Protein AF-A0A956LK00-F1 (afdb_monomer)

Radius of gyration: 15.95 Å; Cα contacts (8 Å, |Δi|>4): 72; chains: 1; bounding box: 56×20×30 Å

Sequence (85 aa):
MTESSAARITKLTGVYHADGGLLGELRYVVGKLRGQAHCALCDITHGRLREKPRFAAWRAALPVTLELFHLNERDESVSRVTGSR

Solvent-accessible surface area (backbone atoms only — not comparable to full-atom values): 5593 Å² total; per-residue (Å²): 133,85,78,76,81,70,85,77,84,70,65,46,79,48,71,34,83,40,78,78,64,103,43,86,70,54,53,60,67,51,59,80,74,60,86,77,78,89,37,67,63,50,65,58,36,50,48,85,76,48,73,27,69,68,40,54,53,52,59,71,67,46,99,42,55,76,48,77,34,33,58,76,67,49,51,74,76,56,44,76,76,63,68,91,124

pLDDT: mean 75.44, std 17.3, range [43.03, 96.56]

Structure (mmCIF, N/CA/C/O backbone):
data_AF-A0A956LK00-F1
#
_entry.id   AF-A0A956LK00-F1
#
loop_
_atom_site.group_PDB
_atom_site.id
_atom_site.type_symbol
_atom_site.label_atom_id
_atom_site.label_alt_id
_atom_site.label_comp_id
_atom_site.label_asym_id
_atom_site.label_entity_id
_atom_site.label_seq_id
_atom_site.pdbx_PDB_ins_code
_atom_site.Cartn_x
_atom_site.Cartn_y
_atom_site.Cartn_z
_atom_site.occupancy
_atom_site.B_iso_or_equiv
_atom_site.auth_seq_id
_atom_site.auth_comp_id
_atom_site.auth_asym_id
_atom_site.auth_atom_id
_atom_site.pdbx_PDB_model_num
ATOM 1 N N . MET A 1 1 ? -35.438 -10.260 13.874 1.00 43.03 1 MET A N 1
ATOM 2 C CA . MET A 1 1 ? -34.586 -10.377 12.673 1.00 43.03 1 MET A CA 1
ATOM 3 C C . MET A 1 1 ? -33.193 -9.938 13.082 1.00 43.03 1 MET A C 1
ATOM 5 O O . MET A 1 1 ? -32.982 -8.757 13.302 1.00 43.03 1 MET A O 1
ATOM 9 N N . THR A 1 2 ? -32.298 -10.884 13.351 1.00 51.50 2 THR A N 1
ATOM 10 C CA . THR A 1 2 ? -30.918 -10.602 13.764 1.00 51.50 2 THR A CA 1
ATOM 11 C C . THR A 1 2 ? -30.070 -10.408 12.514 1.00 51.50 2 THR A C 1
ATOM 13 O O . THR A 1 2 ? -29.694 -11.386 11.870 1.00 51.50 2 THR A O 1
ATOM 16 N N . GLU A 1 3 ? -29.809 -9.158 12.138 1.00 56.88 3 GLU A N 1
ATOM 17 C CA . GLU A 1 3 ? -28.773 -8.852 11.153 1.00 56.88 3 GLU A CA 1
ATOM 18 C C . GLU A 1 3 ? -27.412 -9.214 11.752 1.00 56.88 3 GLU A C 1
ATOM 20 O O . GLU A 1 3 ? -26.986 -8.672 12.773 1.00 56.88 3 GLU A O 1
ATOM 25 N N . SER A 1 4 ? -26.733 -10.171 11.123 1.00 63.22 4 SER A N 1
ATOM 26 C CA . SER A 1 4 ? -25.308 -10.379 11.338 1.00 63.22 4 SER A CA 1
ATOM 27 C C . SER A 1 4 ? -24.596 -9.140 10.802 1.00 63.22 4 SER A C 1
ATOM 29 O O . SER A 1 4 ? -24.587 -8.901 9.595 1.00 63.22 4 SER A O 1
ATOM 31 N N . SER A 1 5 ? -24.048 -8.319 11.697 1.00 67.81 5 SER A N 1
ATOM 32 C CA . SER A 1 5 ? -23.163 -7.224 11.308 1.00 67.81 5 SER A CA 1
ATOM 33 C C . SER A 1 5 ? -21.921 -7.834 10.661 1.00 67.81 5 SER A C 1
ATOM 35 O O . SER A 1 5 ? -21.023 -8.326 11.346 1.00 67.81 5 SER A O 1
ATOM 37 N N . ALA A 1 6 ? -21.904 -7.878 9.330 1.00 75.19 6 ALA A N 1
ATOM 38 C CA . ALA A 1 6 ? -20.735 -8.304 8.582 1.00 75.19 6 ALA A CA 1
ATOM 39 C C . ALA A 1 6 ? -19.578 -7.349 8.901 1.00 75.19 6 ALA A C 1
ATOM 41 O O . ALA A 1 6 ? -19.738 -6.126 8.861 1.00 75.19 6 ALA A O 1
ATOM 42 N N . ALA A 1 7 ? -18.409 -7.903 9.228 1.00 82.31 7 ALA A N 1
ATOM 43 C CA . ALA A 1 7 ? -17.220 -7.111 9.502 1.00 82.31 7 ALA A CA 1
ATOM 44 C C . ALA A 1 7 ? -16.932 -6.170 8.319 1.00 82.31 7 ALA A C 1
ATOM 46 O O . ALA A 1 7 ? -16.744 -6.611 7.184 1.00 82.31 7 ALA A O 1
ATOM 47 N N . ARG A 1 8 ? -16.914 -4.858 8.581 1.00 89.12 8 ARG A N 1
ATOM 48 C CA . ARG A 1 8 ? -16.602 -3.848 7.568 1.00 89.12 8 ARG A CA 1
ATOM 49 C C . ARG A 1 8 ? -15.088 -3.701 7.459 1.00 89.12 8 ARG A C 1
ATOM 51 O O . ARG A 1 8 ? -14.428 -3.356 8.435 1.00 89.12 8 ARG A O 1
ATOM 58 N N . ILE A 1 9 ? -14.550 -3.899 6.259 1.00 91.56 9 ILE A N 1
ATOM 59 C CA . ILE A 1 9 ? -13.159 -3.549 5.955 1.00 91.56 9 ILE A CA 1
ATOM 60 C C . ILE A 1 9 ? -13.060 -2.022 5.935 1.00 91.56 9 ILE A C 1
ATOM 62 O O . ILE A 1 9 ? -13.789 -1.365 5.195 1.00 91.56 9 ILE A O 1
ATOM 66 N N . THR A 1 10 ? -12.179 -1.457 6.757 1.00 93.81 10 THR A N 1
ATOM 67 C CA . THR A 1 10 ? -11.972 -0.001 6.868 1.00 93.81 10 THR A CA 1
ATOM 68 C C . THR A 1 10 ? -10.630 0.457 6.302 1.00 93.81 10 THR A C 1
ATOM 70 O O . THR A 1 10 ? -10.484 1.626 5.954 1.00 93.81 10 THR A O 1
ATOM 73 N N . LYS A 1 11 ? -9.655 -0.454 6.192 1.00 93.44 11 LYS A N 1
ATOM 74 C CA . LYS A 1 11 ? -8.296 -0.181 5.720 1.00 93.44 11 LYS A CA 1
ATOM 75 C C . LYS A 1 11 ? -7.653 -1.446 5.158 1.00 93.44 11 LYS A C 1
ATOM 77 O O . LYS A 1 11 ? -7.914 -2.544 5.646 1.00 93.44 11 LYS A O 1
ATOM 82 N N . LEU A 1 12 ? -6.792 -1.276 4.162 1.00 93.94 12 LEU A N 1
ATOM 83 C CA . LEU A 1 12 ? -5.860 -2.292 3.687 1.00 93.94 12 LEU A CA 1
ATOM 84 C C . LEU A 1 12 ? -4.438 -1.897 4.096 1.00 93.94 12 LEU A C 1
ATOM 86 O O . LEU A 1 12 ? -4.045 -0.740 3.955 1.00 93.94 12 LEU A O 1
ATOM 90 N N . THR A 1 13 ? -3.658 -2.864 4.569 1.00 93.06 13 THR A N 1
ATOM 91 C CA . THR A 1 13 ? -2.246 -2.669 4.915 1.00 93.06 13 THR A CA 1
ATOM 92 C C . THR A 1 13 ? -1.404 -3.682 4.152 1.00 93.06 13 THR A C 1
ATOM 94 O O . THR A 1 13 ? -1.646 -4.884 4.245 1.00 93.06 13 THR A O 1
ATOM 97 N N . GLY A 1 14 ? -0.433 -3.200 3.378 1.00 90.19 14 GLY A N 1
ATOM 98 C CA . GLY A 1 14 ? 0.530 -4.021 2.648 1.00 90.19 14 GLY A CA 1
ATOM 99 C C . GLY A 1 14 ? 1.943 -3.844 3.195 1.00 90.19 14 GLY A C 1
ATOM 100 O O . GLY A 1 14 ? 2.330 -2.749 3.599 1.00 90.19 14 GLY A O 1
ATOM 101 N N . VAL A 1 15 ? 2.721 -4.923 3.200 1.00 87.56 15 VAL A N 1
ATOM 102 C CA . VAL A 1 15 ? 4.102 -4.928 3.693 1.00 87.56 15 VAL A CA 1
ATOM 103 C C . VAL A 1 15 ? 5.023 -5.429 2.592 1.00 87.56 15 VAL A C 1
ATOM 105 O O . VAL A 1 15 ? 4.832 -6.519 2.053 1.00 87.56 15 VAL A O 1
ATOM 108 N N . TYR A 1 16 ? 6.026 -4.628 2.254 1.00 80.50 16 TYR A N 1
ATOM 109 C CA . TYR A 1 16 ? 7.074 -4.986 1.311 1.00 80.50 16 TYR A CA 1
ATOM 110 C C . TYR A 1 16 ? 8.203 -5.722 2.022 1.00 80.50 16 TYR A C 1
ATOM 112 O O . TYR A 1 16 ? 8.677 -5.267 3.059 1.00 80.50 16 TYR A O 1
ATOM 120 N N . HIS A 1 17 ? 8.709 -6.798 1.418 1.00 74.81 17 HIS A N 1
ATOM 121 C CA . HIS A 1 17 ? 9.926 -7.465 1.881 1.00 74.81 17 HIS A CA 1
ATOM 122 C C . HIS A 1 17 ? 11.159 -6.627 1.487 1.00 74.81 17 HIS A C 1
ATOM 124 O O . HIS A 1 17 ? 11.758 -6.772 0.415 1.00 74.81 17 HIS A O 1
ATOM 130 N N . ALA A 1 18 ? 11.433 -5.616 2.304 1.00 66.19 18 ALA A N 1
ATOM 131 C CA . ALA A 1 18 ? 12.261 -4.470 1.986 1.00 66.19 18 ALA A CA 1
ATOM 132 C C . ALA A 1 18 ? 12.747 -3.795 3.272 1.00 66.19 18 ALA A C 1
ATOM 134 O O . ALA A 1 18 ? 11.929 -3.595 4.161 1.00 66.19 18 ALA A O 1
ATOM 135 N N . ASP A 1 19 ? 14.016 -3.378 3.321 1.00 62.91 19 ASP A N 1
ATOM 136 C CA . ASP A 1 19 ? 14.513 -2.468 4.359 1.00 62.91 19 ASP A CA 1
ATOM 137 C C . ASP A 1 19 ? 14.453 -1.005 3.879 1.00 62.91 19 ASP A C 1
ATOM 139 O O 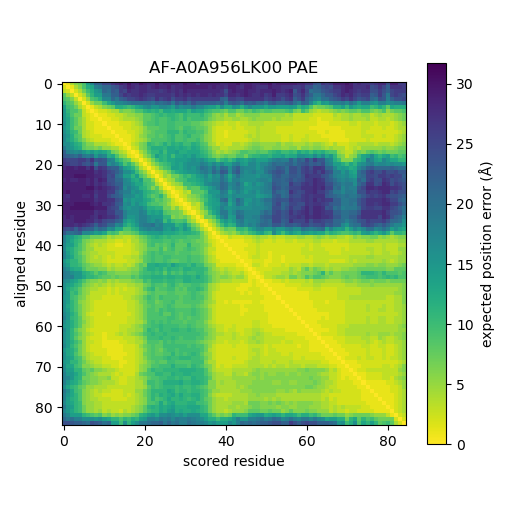. ASP A 1 19 ? 14.920 -0.675 2.783 1.00 62.91 19 ASP A O 1
ATOM 143 N N . GLY A 1 20 ? 13.837 -0.149 4.692 1.00 51.16 20 G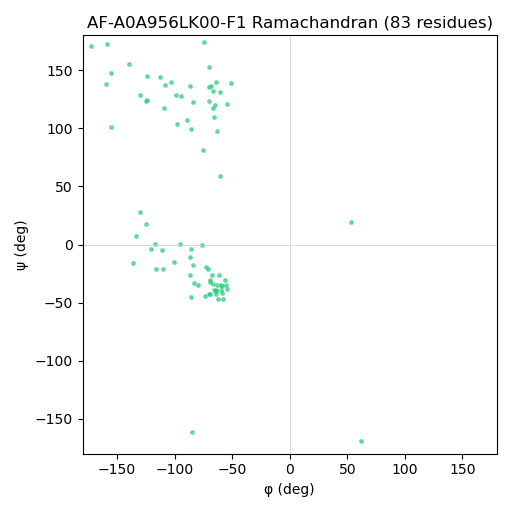LY A N 1
ATOM 144 C CA . GLY A 1 20 ? 13.710 1.294 4.554 1.00 51.16 20 GLY A CA 1
ATOM 145 C C . GLY A 1 20 ? 15.057 2.005 4.637 1.00 51.16 20 GLY A C 1
ATOM 146 O O . GLY A 1 20 ? 15.783 1.912 5.624 1.00 51.16 20 GLY A O 1
ATOM 147 N N . GLY A 1 21 ? 15.380 2.709 3.562 1.00 50.56 21 GLY A N 1
ATOM 148 C CA . GLY A 1 21 ? 16.570 3.520 3.328 1.00 50.56 21 GLY A CA 1
ATOM 149 C C . GLY A 1 21 ? 16.365 4.272 2.012 1.00 50.56 21 GLY A C 1
ATOM 150 O O . GLY A 1 21 ? 15.389 4.001 1.318 1.00 50.56 21 GLY A O 1
ATOM 151 N N . LEU A 1 22 ? 17.245 5.221 1.675 1.00 46.41 22 LEU A N 1
ATOM 152 C CA . LEU A 1 22 ? 17.181 6.172 0.542 1.00 46.41 22 LEU A CA 1
ATOM 153 C C . LEU A 1 22 ? 17.148 5.492 -0.860 1.00 46.41 22 LEU A C 1
ATOM 155 O O . LEU A 1 22 ? 18.030 5.659 -1.694 1.00 46.41 22 LEU A O 1
ATOM 159 N N . LEU A 1 23 ? 16.153 4.649 -1.110 1.00 48.47 23 LEU A N 1
ATOM 160 C CA . LEU A 1 23 ? 16.115 3.618 -2.149 1.00 48.47 23 LEU A CA 1
ATOM 161 C C . LEU A 1 23 ? 14.816 3.692 -2.967 1.00 48.47 23 LEU A C 1
ATOM 163 O O . LEU A 1 23 ? 14.377 2.696 -3.537 1.00 48.47 23 LEU A O 1
ATOM 167 N N . GLY A 1 24 ? 14.229 4.887 -3.077 1.00 49.38 24 GLY A N 1
ATOM 168 C CA . GLY A 1 24 ? 13.118 5.156 -3.997 1.00 49.38 24 GLY A CA 1
ATOM 169 C C . GLY A 1 24 ? 13.486 4.938 -5.472 1.00 49.38 24 GLY A C 1
ATOM 170 O O . GLY A 1 24 ? 12.625 4.556 -6.257 1.00 49.38 24 GLY A O 1
ATOM 171 N N . GLU A 1 25 ? 14.769 5.077 -5.835 1.00 47.16 25 GLU A N 1
ATOM 172 C CA . GLU A 1 25 ? 15.258 4.865 -7.211 1.00 47.16 25 GLU A CA 1
ATOM 173 C C . GLU A 1 25 ? 16.252 3.690 -7.364 1.00 47.16 25 GLU A C 1
ATOM 175 O O . GLU A 1 25 ? 16.385 3.128 -8.451 1.00 47.16 25 GLU A O 1
ATOM 180 N N . LEU A 1 26 ? 16.919 3.231 -6.293 1.00 51.16 26 LEU A N 1
ATOM 181 C CA . LEU A 1 26 ? 17.999 2.228 -6.394 1.00 51.16 26 LEU A CA 1
ATOM 182 C C . LEU A 1 26 ? 17.534 0.756 -6.431 1.00 51.16 26 LEU A C 1
ATOM 184 O O . LEU A 1 26 ? 18.300 -0.125 -6.836 1.00 51.16 26 LEU A O 1
ATOM 188 N N . ARG A 1 27 ? 16.295 0.442 -6.022 1.00 48.88 27 ARG A N 1
ATOM 189 C CA . ARG A 1 27 ? 15.840 -0.962 -5.890 1.00 48.88 27 ARG A CA 1
ATOM 190 C C . ARG A 1 27 ? 15.631 -1.684 -7.214 1.00 48.88 27 ARG A C 1
ATOM 192 O O . ARG A 1 27 ? 15.701 -2.912 -7.237 1.00 48.88 27 ARG A O 1
ATOM 199 N N . TYR A 1 28 ? 15.451 -0.959 -8.316 1.00 48.88 28 TYR A N 1
ATOM 200 C CA . TYR A 1 28 ? 15.373 -1.596 -9.629 1.00 48.88 28 TYR A CA 1
ATOM 201 C C . TYR A 1 28 ? 16.733 -2.171 -10.066 1.00 48.88 28 TYR A C 1
ATOM 203 O O . TYR A 1 28 ? 16.792 -3.218 -10.710 1.00 48.88 28 TYR A O 1
ATOM 211 N N . VAL A 1 29 ? 17.840 -1.535 -9.662 1.00 47.56 29 VAL A N 1
ATOM 212 C CA . VAL A 1 29 ? 19.200 -1.964 -10.031 1.00 47.56 29 VAL A CA 1
ATOM 213 C C . VAL A 1 29 ? 19.674 -3.136 -9.167 1.00 47.56 29 VAL A C 1
ATOM 215 O O . VAL A 1 29 ? 20.331 -4.045 -9.668 1.00 47.56 29 VAL A O 1
ATOM 218 N N . VAL A 1 30 ? 19.299 -3.184 -7.886 1.00 52.69 30 VAL A N 1
ATOM 219 C CA . VAL A 1 30 ? 19.795 -4.222 -6.964 1.00 52.69 30 VAL A CA 1
ATOM 220 C C . VAL A 1 30 ? 19.014 -5.543 -7.065 1.00 52.69 30 VAL A C 1
ATOM 222 O O . VAL A 1 30 ? 19.616 -6.611 -6.947 1.00 52.69 30 VAL A O 1
ATOM 225 N N . GLY A 1 31 ? 17.705 -5.506 -7.350 1.00 48.28 31 GLY A N 1
ATOM 226 C CA . GLY A 1 31 ? 16.868 -6.713 -7.434 1.00 48.28 31 GLY A CA 1
ATOM 227 C C . GLY A 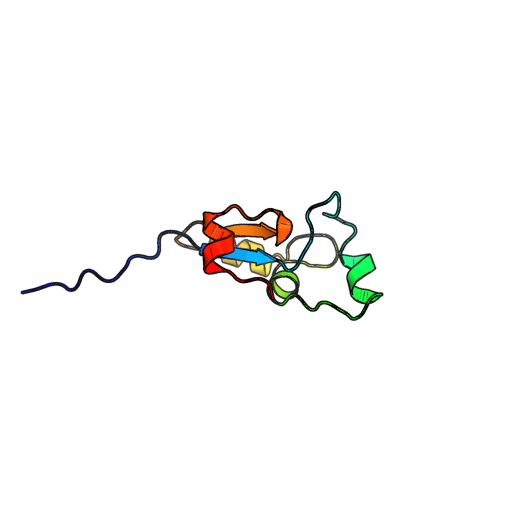1 31 ? 17.222 -7.643 -8.600 1.00 48.28 31 GLY A C 1
ATOM 228 O O . GLY A 1 31 ? 17.201 -8.862 -8.450 1.00 48.28 31 GLY A O 1
ATOM 229 N N . LYS A 1 32 ? 17.648 -7.086 -9.742 1.00 48.31 32 LYS A N 1
ATOM 230 C CA . LYS A 1 32 ? 18.080 -7.890 -10.897 1.00 48.31 32 LYS A CA 1
ATOM 231 C C . LYS A 1 32 ? 19.448 -8.564 -10.691 1.00 48.31 32 LYS A C 1
ATOM 233 O O . LYS A 1 32 ? 19.757 -9.517 -11.394 1.00 48.31 32 LYS A O 1
ATOM 238 N N . LEU A 1 33 ? 20.259 -8.086 -9.741 1.00 47.00 33 LEU A N 1
ATOM 239 C CA . LEU A 1 33 ? 21.642 -8.536 -9.532 1.00 47.00 33 LEU A CA 1
ATOM 240 C C . LEU A 1 33 ? 21.830 -9.532 -8.378 1.00 47.00 33 LEU A C 1
ATOM 242 O O . LEU A 1 33 ? 22.889 -10.146 -8.308 1.00 47.00 33 LEU A O 1
ATOM 246 N N . ARG A 1 34 ? 20.859 -9.707 -7.469 1.00 49.50 34 ARG A N 1
ATOM 247 C CA . ARG A 1 34 ? 21.086 -10.492 -6.235 1.00 49.50 34 ARG A CA 1
ATOM 248 C C . ARG A 1 34 ? 20.207 -11.717 -6.004 1.00 49.50 34 ARG A C 1
ATOM 250 O O . ARG A 1 34 ? 20.470 -12.416 -5.040 1.00 49.50 34 ARG A O 1
ATOM 257 N N . GLY A 1 35 ? 19.216 -12.017 -6.846 1.00 48.88 35 GLY A N 1
ATOM 258 C CA . GLY A 1 35 ? 18.585 -13.350 -6.901 1.00 48.88 35 GLY A CA 1
ATOM 259 C C . GLY A 1 35 ? 18.040 -13.955 -5.591 1.00 48.88 35 GLY A C 1
ATOM 260 O O . GLY A 1 35 ? 17.885 -15.170 -5.540 1.00 48.88 35 GLY A O 1
ATOM 261 N N . GLN A 1 36 ? 17.773 -13.170 -4.535 1.00 50.59 36 GLN A N 1
ATOM 262 C CA . GLN A 1 36 ? 17.487 -13.722 -3.196 1.00 50.59 36 GLN A CA 1
ATOM 263 C C . GLN A 1 36 ? 16.269 -13.134 -2.457 1.00 50.59 36 GLN A C 1
ATOM 265 O O . GLN A 1 36 ? 16.019 -13.524 -1.322 1.00 50.59 36 GLN A O 1
ATOM 270 N N . ALA A 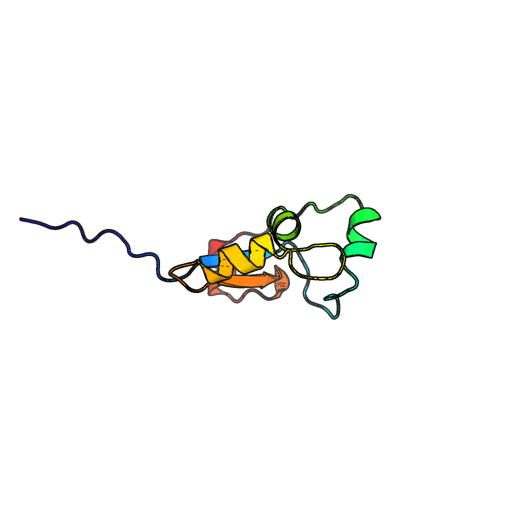1 37 ? 15.448 -12.276 -3.079 1.00 53.84 37 ALA A N 1
ATOM 271 C CA . ALA A 1 37 ? 14.150 -11.887 -2.507 1.00 53.84 37 ALA A CA 1
ATOM 272 C C . ALA A 1 37 ? 13.158 -11.424 -3.592 1.00 53.84 37 ALA A C 1
ATOM 274 O O . ALA A 1 37 ? 13.241 -10.293 -4.070 1.00 53.84 37 ALA A O 1
ATOM 275 N N . HIS A 1 38 ? 12.214 -12.289 -3.983 1.00 64.38 38 HIS A N 1
ATOM 276 C CA . HIS A 1 38 ? 11.083 -11.921 -4.845 1.00 64.38 38 HIS A CA 1
ATOM 277 C C . HIS A 1 38 ? 9.920 -11.448 -3.964 1.00 64.38 38 HIS A C 1
ATOM 279 O O . HIS A 1 38 ? 9.289 -12.237 -3.267 1.00 64.38 38 HIS A O 1
ATOM 285 N N . CYS A 1 39 ? 9.653 -10.147 -3.965 1.00 76.19 39 CYS A N 1
ATOM 286 C CA . CYS A 1 39 ? 8.544 -9.541 -3.235 1.00 76.19 39 CYS A CA 1
ATOM 287 C C . CYS A 1 39 ? 7.375 -9.335 -4.207 1.00 76.19 39 CYS A C 1
ATOM 289 O O . CYS A 1 39 ? 7.390 -8.391 -4.994 1.00 76.19 39 CYS A O 1
ATOM 291 N N . ALA A 1 40 ? 6.346 -10.186 -4.143 1.00 82.81 40 ALA A N 1
ATOM 292 C CA . ALA A 1 40 ? 5.213 -10.123 -5.076 1.00 82.81 40 ALA A CA 1
ATOM 293 C C . ALA A 1 40 ? 4.472 -8.771 -5.035 1.00 82.81 40 ALA A C 1
ATOM 295 O O . ALA A 1 40 ? 4.043 -8.266 -6.071 1.00 82.81 40 ALA A O 1
ATOM 296 N N . LEU A 1 41 ? 4.370 -8.145 -3.854 1.00 84.19 41 LEU A N 1
ATOM 297 C CA . LEU A 1 41 ? 3.793 -6.804 -3.717 1.00 84.19 41 LEU A CA 1
ATOM 298 C C . LEU A 1 41 ? 4.661 -5.752 -4.430 1.00 84.19 41 LEU A C 1
ATOM 300 O O . LEU A 1 41 ? 4.147 -4.887 -5.131 1.00 84.19 41 LEU A O 1
ATOM 304 N N . CYS A 1 42 ? 5.985 -5.877 -4.341 1.00 79.50 42 CYS A N 1
ATOM 305 C CA . CYS A 1 42 ? 6.925 -5.026 -5.064 1.00 79.50 42 CYS A CA 1
ATOM 306 C C . CYS A 1 42 ? 6.791 -5.219 -6.584 1.00 79.50 42 CYS A C 1
ATOM 308 O O . CYS A 1 42 ? 6.810 -4.235 -7.326 1.00 79.50 42 CYS A O 1
ATOM 310 N N . ASP A 1 43 ? 6.584 -6.461 -7.038 1.00 79.94 43 ASP A N 1
ATOM 311 C CA . ASP A 1 43 ? 6.388 -6.798 -8.451 1.00 79.94 43 ASP A CA 1
ATOM 312 C C . ASP A 1 43 ? 5.118 -6.162 -9.026 1.00 79.94 43 ASP A C 1
ATOM 314 O O . ASP A 1 43 ? 5.107 -5.767 -10.193 1.00 79.94 43 ASP A O 1
ATOM 318 N N . ILE A 1 44 ? 4.042 -6.023 -8.245 1.00 86.75 44 ILE A N 1
ATOM 319 C CA . ILE A 1 44 ? 2.810 -5.366 -8.711 1.00 86.75 44 ILE A CA 1
ATOM 320 C C . ILE A 1 44 ? 2.827 -3.843 -8.524 1.00 86.75 44 ILE A C 1
ATOM 322 O O . ILE A 1 44 ? 2.190 -3.151 -9.320 1.00 86.75 44 ILE A O 1
ATOM 326 N N . THR A 1 45 ? 3.594 -3.314 -7.564 1.00 83.19 45 THR A N 1
ATOM 327 C CA . THR A 1 45 ? 3.674 -1.868 -7.297 1.00 83.19 45 THR A CA 1
ATOM 328 C C . THR A 1 45 ? 4.707 -1.150 -8.168 1.00 83.19 45 THR A C 1
ATOM 330 O O . THR A 1 45 ? 4.403 -0.088 -8.709 1.00 83.19 45 THR A O 1
ATOM 333 N N . HIS A 1 46 ? 5.923 -1.681 -8.345 1.00 80.44 46 HIS A N 1
ATOM 334 C CA . HIS A 1 46 ? 7.039 -0.928 -8.940 1.00 80.44 46 HIS A CA 1
ATOM 335 C C . HIS A 1 46 ? 7.264 -1.216 -10.429 1.00 80.44 46 HIS A C 1
ATOM 337 O O . HIS A 1 46 ? 7.405 -2.356 -10.869 1.00 80.44 46 HIS A O 1
ATOM 343 N N . GLY A 1 47 ? 7.329 -0.152 -11.230 1.00 72.94 47 GLY A N 1
ATOM 344 C CA . GLY A 1 47 ? 7.908 -0.163 -12.571 1.00 72.94 47 GLY A CA 1
ATOM 345 C C . GLY A 1 47 ? 9.426 0.049 -12.533 1.00 72.94 47 GLY A C 1
ATOM 346 O O . GLY A 1 47 ? 10.065 -0.109 -11.500 1.00 72.94 47 GLY A O 1
ATOM 347 N N . ARG A 1 48 ? 10.018 0.442 -13.668 1.00 67.25 48 ARG A N 1
ATOM 348 C CA . ARG A 1 48 ? 11.478 0.649 -13.768 1.00 67.25 48 ARG A CA 1
ATOM 349 C C . ARG A 1 48 ? 12.003 1.850 -12.978 1.00 67.25 48 ARG A C 1
ATOM 351 O O . ARG A 1 48 ? 13.150 1.837 -12.560 1.00 67.25 48 ARG A O 1
ATOM 358 N N . LEU A 1 49 ? 11.177 2.886 -12.840 1.00 67.19 49 LEU A N 1
ATOM 359 C CA . LEU A 1 49 ? 11.562 4.186 -12.272 1.00 67.19 49 LEU A CA 1
ATOM 360 C C . LEU A 1 49 ? 10.527 4.743 -11.279 1.00 67.19 49 LEU A C 1
ATOM 362 O O . LEU A 1 49 ? 10.812 5.690 -10.566 1.00 67.19 49 LEU A O 1
ATOM 366 N N . ARG A 1 50 ? 9.298 4.211 -11.266 1.00 73.56 50 ARG A N 1
ATOM 367 C CA . ARG A 1 50 ? 8.170 4.740 -10.478 1.00 73.56 50 ARG A CA 1
ATOM 368 C C . ARG A 1 50 ? 7.098 3.679 -10.242 1.00 73.56 50 ARG A C 1
ATOM 370 O O . ARG A 1 50 ? 7.161 2.607 -10.847 1.00 73.56 50 ARG A O 1
ATOM 377 N N . GLU A 1 51 ? 6.100 3.997 -9.416 1.00 84.06 51 GLU A N 1
ATOM 378 C CA . GLU A 1 51 ? 4.873 3.200 -9.243 1.00 84.06 51 GLU A CA 1
ATOM 379 C C . GLU A 1 51 ? 4.225 2.880 -10.606 1.00 84.06 51 GLU A C 1
ATOM 381 O O . GLU A 1 51 ? 4.181 3.718 -11.516 1.00 84.06 51 GLU A O 1
ATOM 386 N N . LYS A 1 52 ? 3.736 1.648 -10.779 1.00 86.00 52 LYS A N 1
ATOM 387 C CA . LYS A 1 52 ? 3.039 1.233 -11.998 1.00 86.00 52 LYS A CA 1
ATOM 388 C C . LYS A 1 52 ? 1.716 2.002 -12.114 1.00 86.00 52 LYS A C 1
ATOM 390 O O . LYS A 1 52 ? 0.917 1.946 -11.180 1.00 86.00 52 LYS A O 1
ATOM 395 N N . PRO A 1 53 ? 1.391 2.597 -13.279 1.00 91.56 53 PRO A N 1
ATOM 396 C CA . PRO A 1 53 ? 0.123 3.309 -13.466 1.00 91.56 53 PRO A CA 1
ATOM 397 C C . PRO A 1 53 ? -1.114 2.460 -13.146 1.00 91.56 53 PRO A C 1
ATOM 399 O O . PRO A 1 53 ? -2.083 2.962 -12.588 1.00 91.56 53 PRO A O 1
ATOM 402 N N . ARG A 1 54 ? -1.067 1.152 -13.441 1.00 93.69 54 ARG A N 1
ATOM 403 C CA . ARG A 1 54 ? -2.150 0.213 -13.110 1.00 93.69 54 ARG A CA 1
ATOM 404 C C . ARG A 1 54 ? -2.366 0.072 -11.602 1.00 93.69 54 ARG A C 1
ATOM 406 O O . ARG A 1 54 ? -3.509 -0.007 -11.169 1.00 93.69 54 ARG A O 1
ATOM 413 N N . PHE A 1 55 ? -1.289 0.033 -10.821 1.00 92.50 55 PHE A N 1
ATOM 414 C CA . PHE A 1 55 ? -1.379 -0.043 -9.366 1.00 92.50 55 PHE A CA 1
ATOM 415 C C . PHE A 1 55 ? -1.896 1.277 -8.788 1.00 92.50 55 PHE A C 1
ATOM 417 O O . PHE A 1 55 ? -2.802 1.258 -7.964 1.00 92.50 55 PHE A O 1
ATOM 424 N N . ALA A 1 56 ? -1.411 2.415 -9.297 1.00 91.81 56 ALA A N 1
ATOM 425 C CA . ALA A 1 56 ? -1.909 3.735 -8.914 1.00 91.81 56 ALA A CA 1
ATOM 426 C C . ALA A 1 56 ? -3.420 3.887 -9.179 1.00 91.81 56 ALA A C 1
ATOM 428 O O . ALA A 1 56 ? -4.164 4.318 -8.301 1.00 91.81 56 ALA A O 1
ATOM 429 N N . ALA A 1 57 ? -3.886 3.479 -10.365 1.00 96.06 57 ALA A N 1
ATOM 430 C CA . ALA A 1 57 ? -5.302 3.511 -10.727 1.00 96.06 57 ALA A CA 1
ATOM 431 C C . ALA A 1 57 ? -6.149 2.578 -9.848 1.00 96.06 57 ALA A C 1
ATOM 433 O O . ALA A 1 57 ? -7.221 2.966 -9.393 1.00 96.06 57 ALA A O 1
ATOM 434 N N . TRP A 1 58 ? -5.654 1.368 -9.568 1.00 95.56 58 TRP A N 1
ATOM 435 C CA . TRP A 1 58 ? -6.312 0.442 -8.648 1.00 95.56 58 TRP A CA 1
ATOM 436 C C . TRP A 1 58 ? -6.404 1.018 -7.230 1.00 95.56 58 TRP A C 1
ATOM 438 O O . TRP A 1 58 ? -7.485 1.021 -6.651 1.00 95.56 58 TRP A O 1
ATOM 448 N N . ARG A 1 59 ? -5.306 1.575 -6.704 1.00 94.75 59 ARG A N 1
ATOM 449 C CA . ARG A 1 59 ? -5.248 2.220 -5.385 1.00 94.75 59 ARG A CA 1
ATOM 450 C C . ARG A 1 59 ? -6.240 3.377 -5.279 1.00 94.75 59 ARG A C 1
ATOM 452 O O . ARG A 1 59 ? -6.909 3.502 -4.262 1.00 94.75 59 ARG A O 1
ATOM 459 N N . ALA A 1 60 ? -6.359 4.193 -6.326 1.00 94.94 60 ALA A N 1
ATOM 460 C CA . ALA A 1 60 ? -7.313 5.300 -6.375 1.00 94.94 60 ALA A CA 1
ATOM 461 C C . ALA A 1 60 ? -8.782 4.840 -6.420 1.00 94.94 60 ALA A C 1
ATOM 463 O O . ALA A 1 60 ? -9.662 5.577 -5.988 1.00 94.94 60 ALA A O 1
ATOM 464 N N . ALA A 1 61 ? -9.048 3.635 -6.928 1.00 96.56 61 ALA A N 1
ATOM 465 C CA . ALA A 1 61 ? -10.388 3.059 -6.997 1.00 96.56 61 ALA A CA 1
ATOM 466 C C . ALA A 1 61 ? -10.807 2.318 -5.712 1.00 96.56 61 ALA A C 1
ATOM 468 O O . ALA A 1 61 ? -11.932 1.819 -5.637 1.00 96.56 61 ALA A O 1
ATOM 469 N N . LEU A 1 62 ? -9.926 2.204 -4.711 1.00 95.06 62 LEU A N 1
ATOM 470 C CA . LEU A 1 62 ? -10.254 1.521 -3.464 1.00 95.06 62 LEU A CA 1
ATOM 471 C C . LEU A 1 62 ? -11.264 2.336 -2.639 1.00 95.06 62 LEU A C 1
ATOM 473 O O . LEU A 1 62 ? -11.065 3.532 -2.432 1.00 95.06 62 LEU A O 1
ATOM 477 N N . PRO A 1 63 ? -12.303 1.693 -2.077 1.00 94.94 63 PRO A N 1
ATOM 478 C CA . PRO A 1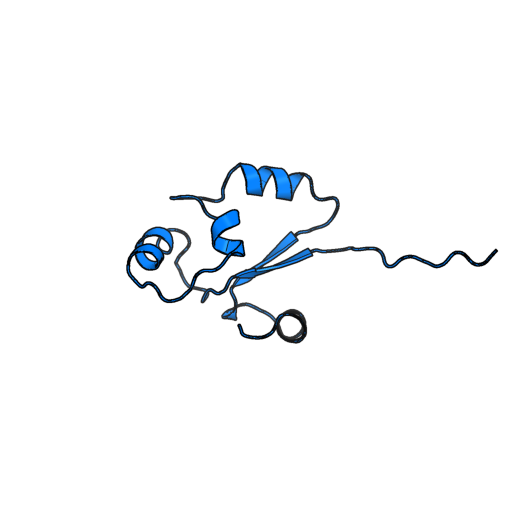 63 ? -13.249 2.355 -1.176 1.00 94.94 63 PRO A CA 1
ATOM 479 C C . PRO A 1 63 ? -12.672 2.588 0.232 1.00 94.94 63 PRO A C 1
ATOM 481 O O . PRO A 1 63 ? -13.366 3.093 1.111 1.00 94.94 63 PRO A O 1
ATOM 484 N N . VAL A 1 64 ? -11.427 2.166 0.466 1.00 95.19 64 VAL A N 1
ATOM 485 C CA . VAL A 1 64 ? -10.723 2.210 1.749 1.00 95.19 64 VAL A CA 1
ATOM 486 C C . VAL A 1 64 ? -9.275 2.625 1.533 1.00 95.19 64 VAL A C 1
ATOM 488 O O . VAL A 1 64 ? -8.701 2.391 0.468 1.00 95.19 64 VAL A O 1
ATOM 491 N N . THR A 1 65 ? -8.661 3.197 2.563 1.00 93.56 65 THR A N 1
ATOM 492 C CA . THR A 1 65 ? -7.247 3.579 2.522 1.00 93.56 65 THR A CA 1
ATOM 493 C C . THR A 1 65 ? -6.357 2.346 2.378 1.00 93.56 65 THR A C 1
ATOM 495 O O . THR A 1 65 ? -6.589 1.326 3.029 1.00 93.56 65 THR A O 1
ATOM 498 N N . LEU A 1 66 ? -5.315 2.463 1.555 1.00 93.75 66 LEU A N 1
ATOM 4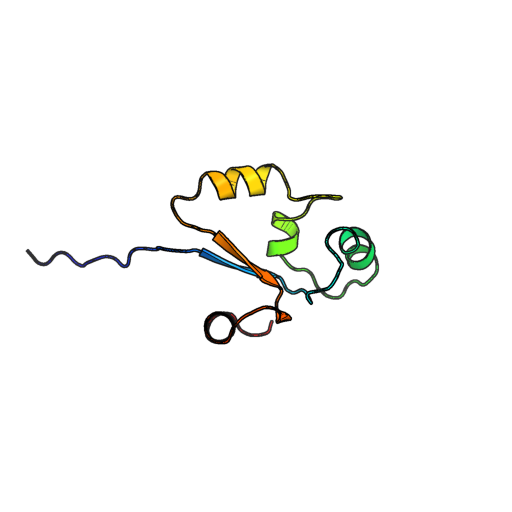99 C CA . LEU A 1 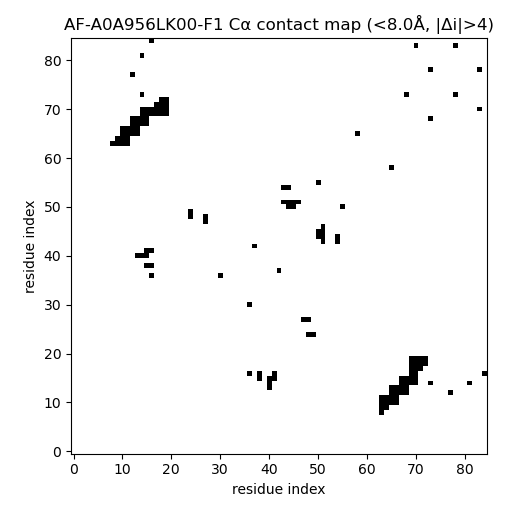66 ? -4.216 1.507 1.478 1.00 93.75 66 LEU A CA 1
ATOM 500 C C . LEU A 1 66 ? -2.955 2.136 2.076 1.00 93.75 66 LEU A C 1
ATOM 502 O O . LEU A 1 66 ? -2.442 3.114 1.533 1.00 93.75 66 LEU A O 1
ATOM 506 N N . GLU A 1 67 ? -2.448 1.552 3.157 1.00 91.75 67 GLU A N 1
ATOM 507 C CA . GLU A 1 67 ? -1.151 1.894 3.746 1.00 91.75 67 GLU A CA 1
ATOM 508 C C . GLU A 1 67 ? -0.112 0.840 3.376 1.00 91.75 67 GLU A C 1
ATOM 510 O O . GLU A 1 67 ? -0.396 -0.359 3.355 1.00 91.75 67 GLU A O 1
ATOM 515 N N . LEU A 1 68 ? 1.100 1.290 3.072 1.00 87.94 68 LEU A N 1
ATOM 516 C CA . LEU A 1 68 ? 2.175 0.440 2.588 1.00 87.94 68 LEU A CA 1
ATOM 517 C C . LEU A 1 68 ? 3.432 0.702 3.413 1.00 87.94 68 LEU A C 1
ATOM 519 O O . LEU A 1 68 ? 3.844 1.851 3.539 1.00 87.94 68 LEU A O 1
ATOM 523 N N . PHE A 1 69 ? 4.034 -0.361 3.940 1.00 85.00 69 PHE A N 1
ATOM 524 C CA . PHE A 1 69 ? 5.206 -0.290 4.814 1.00 85.00 69 PHE A CA 1
ATOM 525 C C . PHE A 1 69 ? 6.351 -1.132 4.254 1.00 85.00 69 PHE A C 1
ATOM 527 O O . PHE A 1 69 ? 6.118 -2.217 3.714 1.00 85.00 69 PHE A O 1
ATOM 534 N N . HIS A 1 70 ? 7.595 -0.686 4.424 1.00 83.31 70 HIS A N 1
ATOM 535 C CA . HIS A 1 70 ? 8.736 -1.598 4.360 1.00 83.31 70 HIS A CA 1
ATOM 536 C C . HIS A 1 70 ? 8.743 -2.519 5.592 1.00 83.31 70 HIS A C 1
ATOM 538 O O . HIS A 1 70 ? 8.222 -2.166 6.650 1.00 83.31 70 HIS A O 1
ATOM 544 N N . LEU A 1 71 ? 9.319 -3.716 5.469 1.00 83.25 71 LEU A N 1
ATOM 545 C CA . LEU A 1 71 ? 9.303 -4.752 6.508 1.00 83.25 71 LEU A CA 1
ATOM 546 C C . LEU A 1 71 ? 9.845 -4.244 7.853 1.00 83.25 71 LEU A C 1
ATOM 548 O O . LEU A 1 71 ? 9.309 -4.599 8.905 1.00 83.25 71 LEU A O 1
ATOM 552 N N . ASN A 1 72 ? 10.885 -3.414 7.809 1.00 79.56 72 ASN A N 1
ATOM 553 C CA . ASN A 1 72 ? 11.555 -2.816 8.965 1.00 79.56 72 ASN A CA 1
ATOM 554 C C . ASN A 1 72 ? 10.912 -1.503 9.459 1.00 79.56 72 ASN A C 1
ATOM 556 O O . ASN A 1 72 ? 11.268 -1.030 10.531 1.00 79.56 72 ASN A O 1
ATOM 560 N N . GLU A 1 73 ? 9.986 -0.913 8.700 1.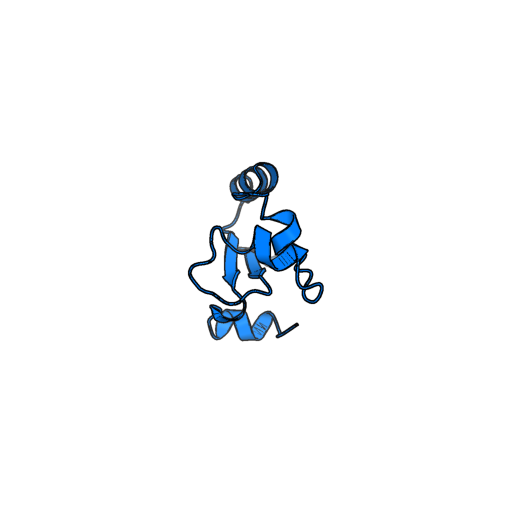00 82.88 73 GLU A N 1
ATOM 561 C CA . GLU A 1 73 ? 9.274 0.328 9.053 1.00 82.88 73 GLU A CA 1
ATOM 562 C C . GLU A 1 73 ? 7.920 0.057 9.726 1.00 82.88 73 GLU A C 1
ATOM 564 O O . GLU A 1 73 ? 7.183 0.984 10.058 1.00 82.88 73 GLU A O 1
ATOM 569 N N . ARG A 1 74 ? 7.562 -1.217 9.911 1.00 87.44 74 ARG A N 1
ATOM 570 C CA . ARG A 1 74 ? 6.310 -1.607 10.560 1.00 87.44 74 ARG A CA 1
ATOM 571 C C . ARG A 1 74 ? 6.318 -1.244 12.036 1.00 87.44 74 ARG A C 1
ATOM 573 O O . ARG A 1 74 ? 7.263 -1.562 12.755 1.00 87.44 74 ARG A O 1
ATOM 580 N N . ASP A 1 75 ? 5.201 -0.696 12.496 1.00 88.00 75 ASP A N 1
ATOM 581 C CA . ASP A 1 75 ? 4.930 -0.572 13.922 1.00 88.00 75 ASP A CA 1
ATOM 582 C C . ASP A 1 75 ? 4.547 -1.925 14.560 1.00 88.00 75 ASP A C 1
ATOM 584 O O . ASP A 1 75 ? 4.389 -2.961 13.895 1.00 88.00 75 ASP A O 1
ATOM 588 N N . GLU A 1 76 ? 4.402 -1.929 15.887 1.00 88.00 76 GLU A N 1
ATOM 589 C CA . GLU A 1 76 ? 4.054 -3.128 16.655 1.00 88.00 76 GLU A CA 1
ATOM 590 C C . GLU A 1 76 ? 2.709 -3.740 16.219 1.00 88.00 76 GLU A C 1
ATOM 592 O O . GLU A 1 76 ? 2.551 -4.961 16.176 1.00 88.00 76 GLU A O 1
ATOM 597 N N . SER A 1 77 ? 1.734 -2.907 15.853 1.00 89.12 77 SER A N 1
ATOM 598 C CA . SER A 1 77 ? 0.403 -3.370 15.460 1.00 89.12 77 SER A CA 1
ATOM 599 C C . SER A 1 77 ? 0.431 -4.102 14.116 1.00 89.12 77 SER A C 1
ATOM 601 O O . SER A 1 77 ? -0.161 -5.175 13.980 1.00 89.12 77 SER A O 1
ATOM 603 N N . VAL A 1 78 ? 1.181 -3.573 13.145 1.00 88.88 78 VAL A N 1
ATOM 604 C CA . VAL A 1 78 ? 1.308 -4.152 11.804 1.00 88.88 78 VAL A CA 1
ATOM 605 C C . VAL A 1 78 ? 2.186 -5.400 11.845 1.00 88.88 78 VAL A C 1
ATOM 607 O O . VAL A 1 78 ? 1.834 -6.428 11.262 1.00 88.88 78 VAL A O 1
ATOM 610 N N . SER A 1 79 ? 3.316 -5.351 12.554 1.00 87.38 79 SER A N 1
ATOM 611 C CA . SER A 1 79 ? 4.237 -6.491 12.682 1.00 87.38 79 SER A CA 1
ATOM 612 C C . SER A 1 79 ? 3.576 -7.717 13.321 1.00 87.38 79 SER A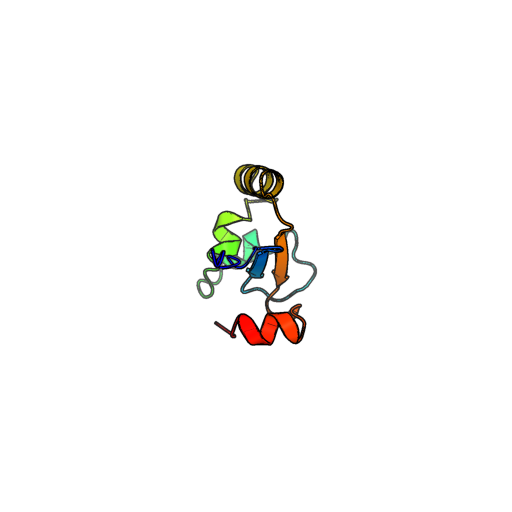 C 1
ATOM 614 O O . SER A 1 79 ? 3.766 -8.832 12.828 1.00 87.38 79 SER A O 1
ATOM 616 N N . ARG A 1 80 ? 2.716 -7.518 14.332 1.00 88.69 80 ARG A N 1
ATOM 617 C CA . ARG A 1 80 ? 1.966 -8.587 15.014 1.00 88.69 80 ARG A CA 1
ATOM 618 C C . ARG A 1 80 ? 1.116 -9.441 14.068 1.00 88.69 80 ARG A C 1
ATOM 620 O O . ARG A 1 80 ? 0.913 -10.620 14.344 1.00 88.69 80 ARG A O 1
ATOM 627 N N . VAL A 1 81 ? 0.627 -8.870 12.966 1.00 89.31 81 VAL A N 1
ATOM 628 C CA . VAL A 1 81 ? -0.317 -9.539 12.051 1.00 89.31 81 VAL A CA 1
ATOM 629 C C . VAL A 1 81 ? 0.273 -9.892 10.683 1.00 89.31 81 VAL A C 1
ATOM 631 O O . VAL A 1 81 ? -0.399 -10.545 9.891 1.00 89.31 81 VAL A O 1
ATOM 634 N N . THR A 1 82 ? 1.517 -9.495 10.389 1.00 83.50 82 THR A N 1
ATOM 635 C CA . THR A 1 82 ? 2.123 -9.658 9.049 1.00 83.50 82 THR A CA 1
ATOM 636 C C . THR A 1 82 ? 3.352 -10.574 8.992 1.00 83.50 82 THR A C 1
ATOM 638 O O . THR A 1 82 ? 3.877 -10.803 7.907 1.00 83.50 82 THR A O 1
ATOM 641 N N . GLY A 1 83 ? 3.794 -11.163 10.112 1.00 75.81 83 GLY A N 1
ATOM 642 C CA . GLY A 1 83 ? 4.880 -12.161 10.130 1.00 75.81 83 GLY A CA 1
ATOM 643 C C . GLY A 1 83 ? 6.234 -11.630 9.624 1.00 75.81 83 GLY A C 1
ATOM 644 O O . GLY A 1 83 ? 6.424 -10.428 9.474 1.00 75.81 83 GLY A O 1
ATOM 645 N N . SER A 1 84 ? 7.221 -12.496 9.389 1.00 64.44 84 SER A N 1
ATOM 646 C CA . SER A 1 84 ? 8.604 -12.091 9.050 1.00 64.44 84 SER A CA 1
ATOM 647 C C . SER A 1 84 ? 9.158 -12.691 7.748 1.00 64.44 84 SER A C 1
ATOM 649 O O . SER A 1 84 ? 10.372 -12.710 7.575 1.00 64.44 84 SER A O 1
ATOM 651 N N . ARG A 1 85 ? 8.299 -13.205 6.857 1.00 54.19 85 ARG A N 1
ATOM 652 C CA . ARG A 1 85 ? 8.707 -13.950 5.651 1.00 54.19 85 ARG A CA 1
ATOM 653 C C . ARG A 1 85 ? 8.743 -13.120 4.375 1.00 54.19 85 ARG A C 1
ATOM 655 O O . ARG A 1 85 ? 7.882 -12.225 4.234 1.00 54.19 85 ARG A O 1
#

Foldseek 3Di:
DDDDPDDDDAEAEEEWQDDDDPCLQPVLVVVVPPPDDDTVVCVQQDDNGHGDVVVVVVCVPDPHHYHYYYLVRDDPVRCVPPDDD

Mean predicted aligned error: 9.83 Å

Secondary structure (DSSP, 8-state):
-----PPPP-EEEEEES---SS-TTTHHHHHHHH-S---HHHHHHB-SSSB-HHHHHHHHT-SSEEEEEETTS--HHHHHHH---